Protein AF-A0A847A0S8-F1 (afdb_monomer_lite)

pLDDT: mean 87.41, std 17.38, range [39.0, 98.44]

Foldseek 3Di:
DDPPPPVPVFFDPQWAQALVRDIATDTPVNLVVLCVVLVQADLVVQSVVLRVVCVVCSVPGHDNVCVSVSSVVSSVPDDGDPPPPPPPPD

Secondary structure (DSSP, 8-state):
-------GGGEEEEEEE-TTS-EEEEEHHHHHHHHHH-TTS-HHHHHHHHHHHHHH-GGGPPPTTTHHHHHHHHHHTSPPPPP-------

Radius of gyration: 15.72 Å; chains: 1; bounding box: 58×24×37 Å

Sequence (90 aa):
MFKKSVNLSKITEYSFLLRNGSQWDLTVEKLSEYETTFSDIDIHRELRKARQWLIDNPTKRKTATGMPRFLSGWLGGCKPTPAESTGEYI

Structure (mmCIF, N/CA/C/O backbone):
data_AF-A0A847A0S8-F1
#
_entry.id   AF-A0A847A0S8-F1
#
loop_
_atom_site.group_PDB
_atom_site.id
_atom_site.type_symbol
_atom_site.label_atom_id
_atom_site.label_alt_id
_atom_site.label_comp_id
_atom_site.label_asym_id
_atom_site.label_entity_id
_atom_site.label_seq_id
_atom_site.pdbx_PDB_ins_code
_atom_site.Cartn_x
_atom_site.Cartn_y
_atom_site.Cartn_z
_atom_site.occupancy
_atom_site.B_iso_or_equiv
_atom_site.auth_seq_id
_atom_site.auth_comp_id
_atom_site.auth_asym_id
_atom_site.auth_atom_id
_atom_site.pdbx_PDB_model_num
ATOM 1 N N . MET A 1 1 ? 27.745 -15.728 -6.292 1.00 39.00 1 MET A N 1
ATOM 2 C CA . MET A 1 1 ? 26.318 -15.355 -6.440 1.00 39.00 1 MET A CA 1
ATOM 3 C C . MET A 1 1 ? 25.851 -14.726 -5.137 1.00 39.00 1 MET A C 1
ATOM 5 O O . MET A 1 1 ? 25.859 -15.395 -4.112 1.00 39.00 1 MET A O 1
ATOM 9 N N . PHE A 1 2 ? 25.551 -13.429 -5.145 1.00 39.56 2 PHE A N 1
ATOM 10 C CA . PHE A 1 2 ? 25.249 -12.664 -3.936 1.00 39.56 2 PHE A CA 1
ATOM 11 C C . PHE A 1 2 ? 23.860 -13.028 -3.404 1.00 39.56 2 PHE A C 1
ATOM 13 O O . PHE A 1 2 ? 22.848 -12.617 -3.968 1.00 39.56 2 PHE A O 1
ATOM 20 N N . LYS A 1 3 ? 23.802 -13.779 -2.300 1.00 39.56 3 LYS A N 1
ATOM 21 C CA . LYS A 1 3 ? 22.612 -13.785 -1.449 1.00 39.56 3 LYS A CA 1
ATOM 22 C C . LYS A 1 3 ? 22.511 -12.377 -0.865 1.00 39.56 3 LYS A C 1
ATOM 24 O O . LYS A 1 3 ? 23.292 -12.029 0.017 1.00 39.56 3 LYS A O 1
ATOM 29 N N . LYS A 1 4 ? 21.611 -11.535 -1.388 1.00 44.47 4 LYS A N 1
ATOM 30 C CA . LYS A 1 4 ? 21.200 -10.325 -0.667 1.00 44.47 4 LYS A CA 1
ATOM 31 C C . LYS A 1 4 ? 20.649 -10.814 0.667 1.00 44.47 4 LYS A C 1
ATOM 33 O O . LYS A 1 4 ? 19.583 -11.421 0.699 1.00 44.47 4 LYS A O 1
ATOM 38 N N . SER A 1 5 ? 21.403 -10.600 1.740 1.00 44.16 5 SER A N 1
ATOM 39 C CA . SER A 1 5 ? 20.881 -10.689 3.096 1.00 44.16 5 SER A CA 1
ATOM 40 C C . SER A 1 5 ? 19.902 -9.528 3.244 1.00 44.16 5 SER A C 1
ATOM 42 O O . SER A 1 5 ? 20.272 -8.413 3.606 1.00 44.16 5 SER A O 1
ATOM 44 N N . VAL A 1 6 ? 18.673 -9.745 2.779 1.00 58.94 6 VAL A N 1
ATOM 45 C CA . VAL A 1 6 ? 17.569 -8.826 3.011 1.00 58.94 6 VAL A CA 1
ATOM 46 C C . VAL A 1 6 ? 17.321 -8.881 4.509 1.00 58.94 6 VAL A C 1
ATOM 48 O O . VAL A 1 6 ? 17.079 -9.950 5.064 1.00 58.94 6 VAL A O 1
ATOM 51 N N . ASN A 1 7 ? 17.470 -7.742 5.174 1.00 52.25 7 ASN A N 1
ATOM 52 C CA . ASN A 1 7 ? 17.255 -7.629 6.605 1.00 52.25 7 ASN A CA 1
ATOM 53 C C . ASN A 1 7 ? 15.751 -7.830 6.877 1.00 52.25 7 ASN A C 1
ATOM 55 O O . ASN A 1 7 ? 14.973 -6.881 6.825 1.00 52.25 7 ASN A O 1
ATOM 59 N N . LEU A 1 8 ? 15.339 -9.085 7.091 1.00 56.22 8 LEU A N 1
ATOM 60 C CA . LEU A 1 8 ? 13.939 -9.499 7.265 1.00 56.22 8 LEU A CA 1
ATOM 61 C C . LEU A 1 8 ? 13.241 -8.805 8.449 1.00 56.22 8 LEU A C 1
ATOM 63 O O . LEU A 1 8 ? 12.021 -8.805 8.508 1.00 56.22 8 LEU A O 1
ATOM 67 N N . SER A 1 9 ? 13.995 -8.170 9.354 1.00 62.94 9 SER A N 1
ATOM 68 C CA . SER A 1 9 ? 13.457 -7.434 10.506 1.00 62.94 9 SER A CA 1
ATOM 69 C C . SER A 1 9 ? 12.691 -6.151 10.149 1.00 62.94 9 SER A C 1
ATOM 71 O O . SER A 1 9 ? 11.992 -5.612 11.001 1.00 62.94 9 SER A O 1
ATOM 73 N N . LYS A 1 10 ? 12.820 -5.647 8.913 1.00 78.88 10 LYS A N 1
ATOM 74 C CA . LYS A 1 10 ? 12.231 -4.361 8.488 1.00 78.88 10 LYS A CA 1
ATOM 75 C C . LYS A 1 10 ? 11.155 -4.484 7.411 1.00 78.88 10 LYS A C 1
ATOM 77 O O . LYS A 1 10 ? 10.626 -3.466 6.973 1.00 78.88 10 LYS A O 1
ATOM 82 N N . ILE A 1 11 ? 10.835 -5.695 6.962 1.00 81.69 11 ILE A N 1
ATOM 83 C CA . ILE A 1 11 ? 9.866 -5.935 5.886 1.00 81.69 11 ILE A CA 1
ATOM 84 C C . ILE A 1 11 ? 8.607 -6.580 6.465 1.00 81.69 11 ILE A C 1
ATOM 86 O O . ILE A 1 11 ? 8.690 -7.461 7.315 1.00 81.69 11 ILE A O 1
ATOM 90 N N . THR A 1 12 ? 7.445 -6.123 6.005 1.00 90.56 12 THR A N 1
ATOM 91 C CA . THR A 1 12 ? 6.138 -6.679 6.383 1.00 90.56 12 THR A CA 1
ATOM 92 C C . THR A 1 12 ? 5.744 -7.849 5.476 1.00 90.56 12 THR A C 1
ATOM 94 O O . THR A 1 12 ? 6.414 -8.161 4.494 1.00 90.56 12 THR A O 1
ATOM 97 N N . GLU A 1 13 ? 4.601 -8.474 5.752 1.00 91.38 13 GLU A N 1
ATOM 98 C CA . GLU A 1 13 ? 3.995 -9.471 4.858 1.00 91.38 13 GLU A CA 1
ATOM 99 C C . GLU A 1 13 ? 3.442 -8.882 3.539 1.00 91.38 13 GLU A C 1
ATOM 101 O O . GLU A 1 13 ? 3.064 -9.623 2.623 1.00 91.38 13 GLU A O 1
ATOM 106 N N . TYR A 1 14 ? 3.378 -7.551 3.415 1.00 95.94 14 TYR A N 1
ATOM 107 C CA . TYR A 1 14 ? 2.797 -6.878 2.257 1.00 95.94 14 TYR A CA 1
ATOM 108 C C . TYR A 1 14 ? 3.842 -6.637 1.169 1.00 95.94 14 TYR A C 1
ATOM 110 O O . TYR A 1 14 ? 4.700 -5.761 1.276 1.00 95.94 14 TYR A O 1
ATOM 118 N N . SER A 1 15 ? 3.705 -7.380 0.071 1.00 95.81 15 SER A N 1
ATOM 119 C CA . SER A 1 15 ? 4.507 -7.214 -1.138 1.00 95.81 15 SER A CA 1
ATOM 120 C C . SER A 1 15 ? 3.628 -7.010 -2.370 1.00 95.81 15 SER A C 1
ATOM 122 O O . SER A 1 15 ? 2.588 -7.659 -2.535 1.00 95.81 15 SER A O 1
ATOM 124 N N . PHE A 1 16 ? 4.047 -6.101 -3.248 1.00 97.12 16 PHE A N 1
ATOM 125 C CA . PHE A 1 16 ? 3.273 -5.627 -4.392 1.00 97.12 16 PHE A CA 1
ATOM 126 C C . PHE A 1 16 ? 4.038 -5.825 -5.704 1.00 97.12 16 PHE A C 1
ATOM 128 O O . PHE A 1 16 ? 5.201 -5.439 -5.828 1.00 97.12 16 PHE A O 1
ATOM 135 N N . LEU A 1 17 ? 3.371 -6.385 -6.719 1.00 97.31 17 LEU A N 1
ATOM 136 C CA . LEU A 1 17 ? 3.963 -6.566 -8.046 1.00 97.31 17 LEU A CA 1
ATOM 137 C C . LEU A 1 17 ? 4.100 -5.226 -8.776 1.00 97.31 17 LEU A C 1
ATOM 139 O O . LEU A 1 17 ? 3.128 -4.489 -8.971 1.00 97.31 17 LEU A O 1
ATOM 143 N N . LEU A 1 18 ? 5.312 -4.941 -9.234 1.00 97.56 18 LEU A N 1
ATOM 144 C CA . LEU A 1 18 ? 5.635 -3.767 -10.029 1.00 97.56 18 LEU A CA 1
ATOM 145 C C . LEU A 1 18 ? 5.462 -4.031 -11.527 1.00 97.56 18 LEU A C 1
ATOM 147 O O . LEU A 1 18 ? 5.396 -5.169 -12.000 1.00 97.56 18 LEU A O 1
ATOM 151 N N . ARG A 1 19 ? 5.420 -2.944 -12.306 1.00 95.94 19 ARG A N 1
ATOM 152 C CA . ARG A 1 19 ? 5.274 -3.009 -13.773 1.00 95.94 19 ARG A CA 1
ATOM 153 C C . ARG A 1 19 ? 6.411 -3.759 -14.478 1.00 95.94 19 ARG A C 1
ATOM 155 O O . ARG A 1 19 ? 6.208 -4.287 -15.559 1.00 95.94 19 ARG A O 1
ATOM 162 N N . ASN A 1 20 ? 7.604 -3.778 -13.884 1.00 94.12 20 ASN A N 1
ATOM 163 C CA . ASN A 1 20 ? 8.792 -4.468 -14.400 1.00 94.12 20 ASN A CA 1
ATOM 164 C C . ASN A 1 20 ? 8.850 -5.947 -13.963 1.00 94.12 20 ASN A C 1
ATOM 166 O O . ASN A 1 20 ? 9.872 -6.592 -14.166 1.00 94.12 20 ASN A O 1
ATOM 170 N N . GLY A 1 21 ? 7.801 -6.460 -13.311 1.00 93.00 21 GLY A N 1
ATOM 171 C CA . GLY A 1 21 ? 7.739 -7.829 -12.803 1.00 93.00 21 GLY A CA 1
ATOM 172 C C . GLY A 1 21 ? 8.458 -8.055 -11.471 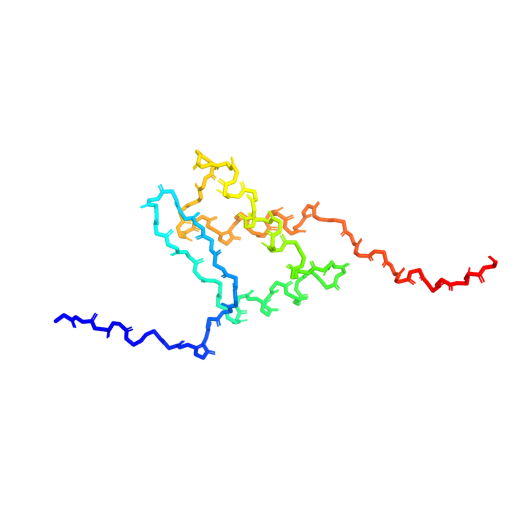1.00 93.00 21 GLY A C 1
ATOM 173 O O . GLY A 1 21 ? 8.299 -9.126 -10.892 1.00 93.00 21 GLY A O 1
ATOM 174 N N . SER A 1 22 ? 9.205 -7.075 -10.949 1.00 95.19 22 SER A N 1
ATOM 175 C CA . SER A 1 22 ? 9.799 -7.190 -9.615 1.00 95.19 22 SER A CA 1
ATOM 176 C C . SER A 1 22 ? 8.766 -6.926 -8.518 1.00 95.19 22 SER A C 1
ATOM 178 O O . SER A 1 22 ? 7.661 -6.447 -8.775 1.00 95.19 22 SER A O 1
ATOM 180 N N . GLN A 1 23 ? 9.137 -7.225 -7.278 1.00 95.19 23 GLN A N 1
ATOM 181 C CA . GLN A 1 23 ? 8.319 -6.951 -6.102 1.00 95.19 23 GLN A CA 1
ATOM 182 C C . GLN A 1 23 ? 8.776 -5.667 -5.406 1.00 95.19 23 GLN A C 1
ATOM 184 O O . GLN A 1 23 ? 9.946 -5.282 -5.487 1.00 95.19 23 GLN A O 1
ATOM 189 N N . TRP A 1 24 ? 7.826 -4.985 -4.777 1.00 96.56 24 TRP A N 1
ATOM 190 C CA . TRP A 1 24 ? 8.065 -3.893 -3.846 1.00 96.56 24 TRP A CA 1
ATOM 191 C C . TRP A 1 24 ? 7.495 -4.291 -2.496 1.00 96.56 24 TRP A C 1
ATOM 193 O O . TRP A 1 24 ? 6.290 -4.526 -2.385 1.00 96.56 24 TRP A O 1
ATOM 203 N N . ASP A 1 25 ? 8.366 -4.366 -1.501 1.00 96.06 25 ASP A N 1
ATOM 204 C CA . ASP A 1 25 ? 8.010 -4.793 -0.159 1.00 96.06 25 ASP A CA 1
ATOM 205 C C . ASP A 1 25 ? 7.732 -3.570 0.714 1.00 96.06 25 ASP A C 1
ATOM 207 O O . ASP A 1 25 ? 8.527 -2.625 0.756 1.00 96.06 25 ASP A O 1
ATOM 211 N N . LEU A 1 26 ? 6.595 -3.582 1.406 1.00 95.56 26 LEU A N 1
ATOM 212 C CA . LEU A 1 26 ? 6.245 -2.538 2.358 1.00 95.56 26 LEU A CA 1
ATOM 213 C C . LEU A 1 26 ? 7.079 -2.718 3.628 1.00 95.56 26 LEU A C 1
ATOM 215 O O . LEU A 1 26 ? 7.075 -3.792 4.239 1.00 95.56 26 LEU A O 1
ATOM 219 N N . THR A 1 27 ? 7.784 -1.664 4.031 1.00 95.62 27 THR A N 1
ATOM 220 C CA . THR A 1 27 ? 8.579 -1.680 5.261 1.00 95.62 27 THR A CA 1
ATOM 221 C C . THR A 1 27 ? 7.698 -1.521 6.494 1.00 95.62 27 THR A C 1
ATOM 223 O O . THR A 1 27 ? 6.611 -0.942 6.424 1.00 95.62 27 THR A O 1
ATOM 226 N N . VAL A 1 28 ? 8.181 -2.011 7.634 1.00 94.00 28 VAL A N 1
ATOM 227 C CA . VAL A 1 28 ? 7.485 -1.896 8.925 1.00 94.00 28 VAL A CA 1
ATOM 228 C C . VAL A 1 28 ? 7.280 -0.428 9.295 1.00 94.00 28 VAL A C 1
ATOM 230 O O . VAL A 1 28 ? 6.191 -0.045 9.712 1.00 94.00 28 VAL A O 1
ATOM 233 N N . GLU A 1 29 ? 8.289 0.419 9.067 1.00 94.19 29 GLU A N 1
ATOM 234 C CA . GLU A 1 29 ? 8.187 1.852 9.350 1.00 94.19 29 GLU A CA 1
ATOM 235 C C . GLU A 1 29 ? 7.078 2.504 8.514 1.00 94.19 29 GLU A C 1
ATOM 237 O O . GLU A 1 29 ? 6.279 3.282 9.031 1.00 94.19 29 GLU A O 1
ATOM 242 N N . LYS A 1 30 ? 6.968 2.132 7.231 1.00 95.56 30 LYS A N 1
ATOM 243 C CA . LYS A 1 30 ? 5.960 2.715 6.346 1.00 95.56 30 LYS A CA 1
ATOM 244 C C . LYS A 1 30 ? 4.550 2.218 6.655 1.00 95.56 30 LYS A C 1
ATOM 246 O O . LYS A 1 30 ? 3.596 2.975 6.495 1.00 95.56 30 LYS A O 1
ATOM 251 N N . LEU A 1 31 ? 4.420 0.966 7.089 1.00 96.31 31 LEU A N 1
ATOM 252 C CA . LEU A 1 31 ? 3.155 0.434 7.584 1.00 96.31 31 LEU A CA 1
ATOM 253 C C . LEU A 1 31 ? 2.689 1.205 8.826 1.00 96.31 31 LEU A C 1
ATOM 255 O O . LEU A 1 31 ? 1.552 1.664 8.845 1.00 96.31 31 LEU A O 1
ATOM 259 N N . SER A 1 32 ? 3.583 1.444 9.789 1.00 95.62 32 SER A N 1
ATOM 260 C CA . SER A 1 32 ? 3.267 2.211 11.001 1.00 95.62 32 SER A CA 1
ATOM 261 C C . SER A 1 32 ? 2.832 3.651 10.694 1.00 95.62 32 SER A C 1
ATOM 263 O O . SER A 1 32 ? 1.886 4.161 11.299 1.00 95.62 32 SER A O 1
ATOM 265 N N . GLU A 1 33 ? 3.452 4.301 9.699 1.00 97.12 33 GLU A N 1
ATOM 266 C CA . GLU A 1 33 ? 2.982 5.604 9.207 1.00 97.12 33 GLU A CA 1
ATOM 267 C C . GLU A 1 33 ? 1.534 5.533 8.694 1.00 97.12 33 GLU A C 1
ATOM 269 O O . GLU A 1 33 ? 0.735 6.427 8.982 1.00 97.12 33 GLU A O 1
ATOM 274 N N . TYR A 1 34 ? 1.176 4.482 7.945 1.00 97.38 34 TYR A N 1
ATOM 275 C CA . TYR A 1 34 ? -0.184 4.306 7.433 1.00 97.38 34 TYR A CA 1
ATOM 276 C C . TYR A 1 34 ? -1.194 4.014 8.543 1.00 97.38 34 TYR A C 1
ATOM 278 O O . TYR A 1 34 ? -2.244 4.648 8.557 1.00 97.38 34 TYR A O 1
ATOM 286 N N . GLU A 1 35 ? -0.864 3.136 9.488 1.00 95.81 35 GLU A N 1
ATOM 287 C CA . GLU A 1 35 ? -1.697 2.828 10.662 1.00 95.81 35 GLU A CA 1
ATOM 288 C C . GLU A 1 35 ? -1.962 4.065 11.524 1.00 95.81 35 GLU A C 1
ATOM 290 O O . GLU A 1 35 ? -3.078 4.275 11.990 1.00 95.81 35 GLU A O 1
ATOM 295 N N . THR A 1 36 ? -0.958 4.930 11.678 1.00 96.38 36 THR A N 1
ATOM 296 C CA . THR A 1 36 ? -1.108 6.191 12.415 1.00 96.38 36 THR A CA 1
ATOM 297 C C . THR A 1 36 ? -1.956 7.206 11.643 1.00 96.38 36 THR A C 1
ATOM 299 O O . THR A 1 36 ? -2.751 7.930 12.238 1.00 96.38 36 THR A O 1
ATOM 302 N N . THR A 1 37 ? -1.781 7.289 10.320 1.00 97.06 37 THR A N 1
ATOM 303 C CA . THR A 1 37 ? -2.455 8.295 9.477 1.00 97.06 37 THR A CA 1
ATOM 304 C C . THR A 1 37 ? -3.926 7.962 9.230 1.00 97.06 37 THR A C 1
ATOM 306 O O . THR A 1 37 ? -4.759 8.863 9.184 1.00 97.06 37 THR A O 1
ATOM 309 N N . PHE A 1 38 ? -4.239 6.682 9.041 1.00 95.31 38 PHE A N 1
ATOM 310 C CA . PHE A 1 38 ? -5.558 6.188 8.653 1.00 95.31 38 PHE A CA 1
ATOM 311 C C . PHE A 1 38 ? -6.103 5.261 9.752 1.00 95.31 38 PHE A C 1
ATOM 313 O O . PHE A 1 38 ? -6.291 4.063 9.547 1.00 95.31 38 PHE A O 1
ATOM 320 N N . SER A 1 39 ? -6.287 5.812 10.951 1.00 93.69 39 SER A N 1
ATOM 321 C CA . SER A 1 39 ? -6.615 5.050 12.165 1.00 93.69 39 SER A CA 1
ATOM 322 C C . SER A 1 39 ? -8.061 4.544 12.231 1.00 93.69 39 SER A C 1
ATOM 324 O O . SER A 1 39 ? -8.389 3.710 13.071 1.00 93.69 39 SER A O 1
ATOM 326 N N . ASP A 1 40 ? -8.931 5.036 11.353 1.00 94.00 40 ASP A N 1
ATOM 327 C CA . ASP A 1 40 ? -10.353 4.705 11.270 1.00 94.00 40 ASP A CA 1
ATOM 328 C C . ASP A 1 40 ? -10.667 3.582 10.264 1.00 94.00 40 ASP A C 1
ATOM 330 O O . ASP A 1 40 ? -11.815 3.140 10.168 1.00 94.00 40 ASP A O 1
ATOM 334 N N . ILE A 1 41 ? -9.667 3.089 9.525 1.00 94.69 41 ILE A N 1
ATOM 335 C CA . ILE A 1 41 ? -9.818 2.011 8.537 1.00 94.69 41 ILE A CA 1
ATOM 336 C C . ILE A 1 41 ? -8.986 0.778 8.908 1.00 94.69 41 ILE A C 1
ATOM 338 O O . ILE A 1 41 ? -7.922 0.860 9.515 1.00 94.69 41 ILE A O 1
ATOM 342 N N . ASP A 1 42 ? -9.436 -0.395 8.466 1.00 95.00 42 ASP A N 1
ATOM 343 C CA . ASP A 1 42 ? -8.661 -1.637 8.546 1.00 95.00 42 ASP A CA 1
ATOM 344 C C . ASP A 1 42 ? -7.559 -1.645 7.471 1.00 95.00 42 ASP A C 1
ATOM 346 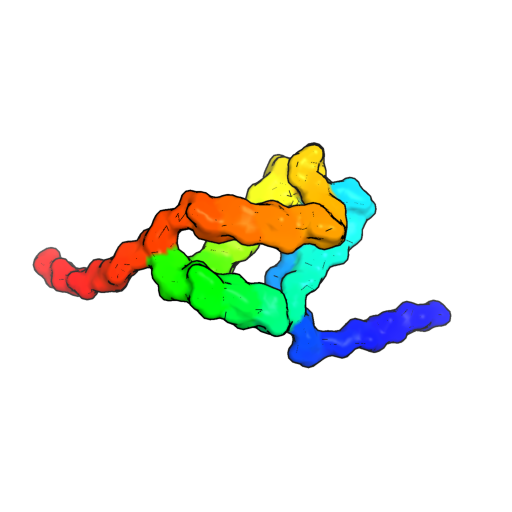O O . ASP A 1 42 ? -7.745 -2.124 6.345 1.00 95.00 42 ASP A O 1
ATOM 350 N N . ILE A 1 43 ? -6.393 -1.097 7.827 1.00 95.81 43 ILE A N 1
ATOM 351 C CA . ILE A 1 43 ? -5.218 -0.983 6.950 1.00 95.81 43 ILE A CA 1
ATOM 352 C C . ILE A 1 43 ? -4.836 -2.326 6.330 1.00 95.81 43 ILE A C 1
ATOM 354 O O . ILE A 1 43 ? -4.627 -2.415 5.120 1.00 95.81 43 ILE A O 1
ATOM 358 N N . HIS A 1 44 ? -4.781 -3.392 7.124 1.00 95.06 44 HIS A N 1
ATOM 359 C CA . HIS A 1 44 ? -4.349 -4.712 6.666 1.00 95.06 44 HIS A CA 1
ATOM 360 C C . HIS A 1 44 ? -5.294 -5.290 5.606 1.00 95.06 44 HIS A C 1
ATOM 362 O O . HIS A 1 44 ? -4.866 -5.867 4.596 1.00 95.06 44 HIS A O 1
ATOM 368 N N . ARG A 1 45 ? -6.607 -5.137 5.800 1.00 95.81 45 ARG A N 1
ATOM 369 C CA . ARG A 1 45 ? -7.609 -5.523 4.800 1.00 95.81 45 ARG A CA 1
ATOM 370 C C . ARG A 1 45 ? -7.489 -4.693 3.528 1.00 95.81 45 ARG A C 1
ATOM 372 O O . ARG A 1 45 ? -7.551 -5.262 2.435 1.00 95.81 45 ARG A O 1
ATOM 379 N N . GLU A 1 46 ? -7.286 -3.386 3.641 1.00 97.44 46 GLU A N 1
ATOM 380 C CA . GLU A 1 46 ? -7.185 -2.512 2.471 1.00 97.44 46 GLU A CA 1
ATOM 381 C C . GLU A 1 46 ? -5.877 -2.715 1.689 1.00 97.44 46 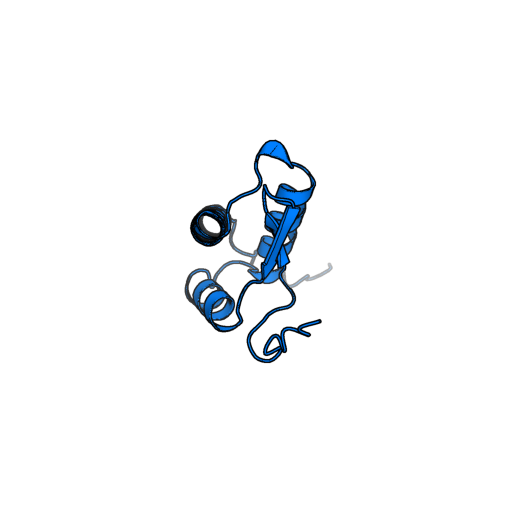GLU A C 1
ATOM 383 O O . GLU A 1 46 ? -5.907 -2.757 0.458 1.00 97.44 46 GLU A O 1
ATOM 388 N N . LEU A 1 47 ? -4.751 -2.983 2.357 1.00 97.88 47 LEU A N 1
ATOM 389 C CA . LEU A 1 47 ? -3.487 -3.335 1.697 1.00 97.88 47 LEU A CA 1
ATOM 390 C C . LEU A 1 47 ? -3.592 -4.647 0.905 1.00 97.88 47 LEU A C 1
ATOM 392 O O . LEU A 1 47 ? -3.076 -4.736 -0.214 1.00 97.88 47 LEU A O 1
ATOM 396 N N . ARG A 1 48 ? -4.311 -5.654 1.425 1.00 97.62 48 ARG A N 1
ATOM 397 C CA . ARG A 1 48 ? -4.586 -6.903 0.686 1.00 97.62 48 ARG A CA 1
ATOM 398 C C . ARG A 1 48 ? -5.411 -6.649 -0.574 1.00 97.62 48 ARG A C 1
ATOM 400 O O . ARG A 1 48 ? -5.085 -7.187 -1.633 1.00 97.62 48 ARG A O 1
ATOM 407 N N . LYS A 1 49 ? -6.431 -5.793 -0.495 1.00 97.88 49 LYS A N 1
ATOM 408 C CA . LYS A 1 49 ? -7.228 -5.404 -1.669 1.00 97.88 49 LYS A CA 1
ATOM 409 C C . LYS A 1 49 ? -6.403 -4.616 -2.684 1.00 97.88 49 LYS A C 1
ATOM 411 O O . LYS A 1 49 ? -6.474 -4.916 -3.873 1.00 97.88 49 LYS A O 1
ATOM 416 N N . ALA A 1 50 ? -5.579 -3.671 -2.233 1.00 98.12 50 ALA A N 1
ATOM 417 C CA . ALA A 1 50 ? -4.678 -2.917 -3.101 1.00 98.12 50 ALA A CA 1
ATOM 418 C C . ALA A 1 50 ? -3.699 -3.850 -3.838 1.00 98.12 50 ALA A C 1
ATOM 420 O O . ALA A 1 50 ? -3.453 -3.687 -5.037 1.00 98.12 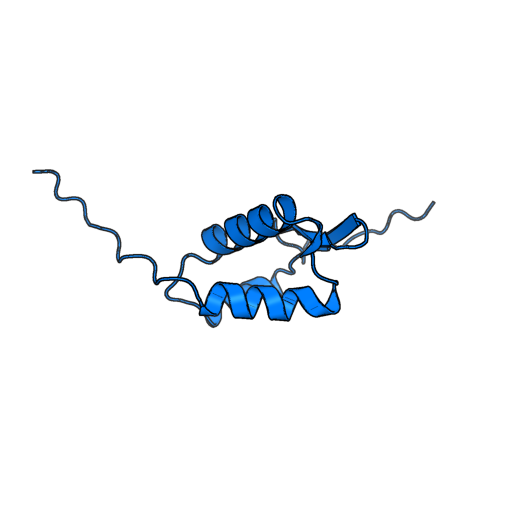50 ALA A O 1
ATOM 421 N N . ARG A 1 51 ? -3.180 -4.874 -3.142 1.00 98.06 51 ARG A N 1
ATOM 422 C CA . ARG A 1 51 ? -2.345 -5.925 -3.740 1.00 98.06 51 ARG A CA 1
ATOM 423 C C . ARG A 1 51 ? -3.108 -6.702 -4.809 1.00 98.06 51 ARG A C 1
ATOM 425 O O . ARG A 1 51 ? -2.593 -6.832 -5.920 1.00 98.06 51 ARG A O 1
ATOM 432 N N . GLN A 1 52 ? -4.317 -7.173 -4.502 1.00 98.38 52 GLN A N 1
ATOM 433 C CA . GLN A 1 52 ? -5.151 -7.902 -5.461 1.00 98.38 52 GLN A CA 1
ATOM 434 C C . GLN A 1 52 ? -5.466 -7.048 -6.697 1.00 98.38 52 GLN A C 1
ATOM 436 O O . GLN A 1 52 ? -5.309 -7.508 -7.823 1.00 98.38 52 GLN A O 1
ATOM 441 N N . TRP A 1 53 ? -5.774 -5.764 -6.510 1.00 98.25 53 TRP A N 1
ATOM 442 C CA . TRP A 1 53 ? -6.031 -4.847 -7.618 1.00 98.25 53 TRP A CA 1
ATOM 443 C C . TRP A 1 53 ? -4.844 -4.750 -8.586 1.00 98.25 53 TRP A C 1
ATOM 445 O O . TRP A 1 53 ? -5.036 -4.754 -9.799 1.00 98.25 53 TRP A O 1
ATOM 455 N N . LEU A 1 54 ? -3.605 -4.711 -8.085 1.00 98.00 54 LEU A N 1
ATOM 456 C CA . LEU A 1 54 ? -2.401 -4.697 -8.929 1.00 98.00 54 LEU A CA 1
ATOM 457 C C . LEU A 1 54 ? -2.127 -6.046 -9.619 1.00 98.00 54 LEU A C 1
ATOM 459 O O . LEU A 1 54 ? -1.498 -6.071 -10.685 1.00 98.00 54 LEU A O 1
ATOM 463 N N . ILE A 1 55 ? -2.573 -7.159 -9.029 1.00 97.19 55 ILE A N 1
ATOM 464 C CA . ILE A 1 55 ? -2.536 -8.483 -9.666 1.00 97.19 55 ILE A CA 1
ATOM 465 C C . ILE A 1 55 ? -3.488 -8.486 -10.864 1.00 97.19 55 ILE A C 1
ATOM 467 O O . ILE A 1 55 ? -3.030 -8.758 -11.977 1.00 97.19 55 ILE A O 1
ATOM 471 N N . ASP A 1 56 ? -4.740 -8.078 -10.644 1.00 98.25 56 ASP A N 1
ATOM 472 C CA . ASP A 1 56 ? -5.821 -8.087 -11.639 1.00 98.25 56 ASP A CA 1
ATOM 473 C C . ASP A 1 56 ? -5.629 -7.033 -12.739 1.00 98.25 56 ASP A C 1
ATOM 475 O O . ASP A 1 56 ? -6.100 -7.199 -13.862 1.00 98.25 56 ASP A O 1
ATOM 479 N N . ASN A 1 57 ? -4.900 -5.949 -12.444 1.00 97.62 57 ASN A N 1
ATOM 480 C CA . ASN A 1 57 ? -4.667 -4.836 -13.365 1.00 9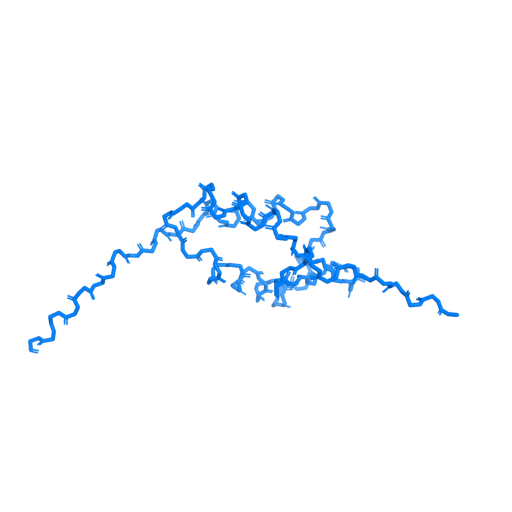7.62 57 ASN A CA 1
ATOM 481 C C . ASN A 1 57 ? -3.175 -4.707 -13.736 1.00 97.62 57 ASN A C 1
ATOM 483 O O . ASN A 1 57 ? -2.524 -3.721 -13.364 1.00 97.62 57 ASN A O 1
ATOM 487 N N . PRO A 1 58 ? -2.598 -5.655 -14.507 1.00 96.44 58 PRO A N 1
ATOM 488 C CA . PRO A 1 58 ? -1.165 -5.686 -14.806 1.00 96.44 58 PRO A CA 1
ATOM 489 C C . PRO A 1 58 ? -0.659 -4.421 -15.508 1.00 96.44 58 PRO A C 1
ATOM 491 O O . PRO A 1 58 ? 0.424 -3.926 -15.195 1.00 96.44 58 PRO A O 1
ATOM 494 N N . THR A 1 59 ? -1.466 -3.843 -16.400 1.00 97.12 59 THR A N 1
ATOM 495 C CA . THR A 1 59 ? -1.142 -2.603 -17.128 1.00 97.12 59 THR A CA 1
ATOM 496 C C . THR A 1 59 ? -1.157 -1.358 -16.236 1.00 97.12 59 THR A C 1
ATOM 498 O O . THR A 1 59 ? -0.628 -0.316 -16.620 1.00 97.12 59 THR A O 1
ATOM 501 N N . LYS A 1 60 ? -1.743 -1.445 -15.033 1.00 96.81 60 LYS A N 1
ATOM 502 C CA . LYS A 1 60 ? -1.836 -0.347 -14.059 1.00 96.81 60 LYS A CA 1
ATOM 503 C C . LYS A 1 60 ? -0.847 -0.473 -12.899 1.00 96.81 60 LYS A C 1
ATOM 505 O O . LYS A 1 60 ? -0.862 0.399 -12.015 1.00 96.81 60 LYS A O 1
ATOM 510 N N . ARG A 1 61 ? 0.012 -1.502 -12.903 1.00 97.19 61 ARG A N 1
ATOM 511 C CA . ARG A 1 61 ? 1.055 -1.705 -11.889 1.00 97.19 61 ARG A CA 1
ATOM 512 C C . ARG A 1 61 ? 1.977 -0.497 -11.780 1.00 97.19 61 ARG A C 1
ATOM 514 O O . ARG A 1 61 ? 2.246 0.203 -12.757 1.00 97.19 61 ARG A O 1
ATOM 521 N N . LYS A 1 62 ? 2.448 -0.229 -10.564 1.00 97.12 62 LYS A N 1
ATOM 522 C CA . LYS A 1 62 ? 3.250 0.965 -10.271 1.00 97.12 62 LYS A CA 1
ATOM 523 C C . LYS A 1 62 ? 4.741 0.700 -10.458 1.00 97.12 62 LYS A C 1
ATOM 525 O O . LYS A 1 62 ? 5.181 -0.429 -10.679 1.00 97.12 62 LYS A O 1
ATOM 530 N N . THR A 1 63 ? 5.518 1.775 -10.418 1.00 97.94 63 THR A N 1
ATOM 531 C CA . THR A 1 63 ? 6.964 1.730 -10.176 1.00 97.94 63 THR A CA 1
ATOM 532 C C . THR A 1 63 ? 7.219 1.736 -8.671 1.00 97.94 63 THR A C 1
ATOM 534 O O . THR A 1 63 ? 6.334 2.118 -7.907 1.00 97.94 63 THR A O 1
ATOM 537 N N . ALA A 1 64 ? 8.433 1.380 -8.242 1.00 96.31 64 ALA A N 1
ATOM 538 C CA . ALA A 1 64 ? 8.821 1.470 -6.832 1.00 96.31 64 ALA A CA 1
ATOM 539 C C . ALA A 1 64 ? 8.587 2.885 -6.267 1.00 96.31 64 ALA A C 1
ATOM 541 O O . ALA A 1 64 ? 7.974 3.043 -5.219 1.00 96.31 64 ALA A O 1
ATOM 542 N N . THR A 1 65 ? 8.976 3.920 -7.018 1.00 96.88 65 THR A N 1
ATOM 543 C CA . THR A 1 65 ? 8.766 5.329 -6.644 1.00 96.88 65 THR A CA 1
ATOM 544 C C . THR A 1 65 ? 7.286 5.719 -6.598 1.00 96.88 65 THR A C 1
ATOM 546 O O . THR A 1 65 ? 6.889 6.553 -5.792 1.00 96.88 65 THR A O 1
ATOM 549 N N . GLY A 1 66 ? 6.450 5.129 -7.457 1.00 97.69 66 GLY A N 1
ATOM 550 C CA . GLY A 1 66 ? 5.019 5.431 -7.526 1.00 97.69 66 GLY A CA 1
ATOM 551 C C . GLY A 1 66 ? 4.156 4.659 -6.524 1.00 97.69 66 GLY A C 1
ATOM 552 O O . GLY A 1 66 ? 2.998 5.031 -6.330 1.00 97.69 66 GLY A O 1
ATOM 553 N N . MET A 1 67 ? 4.684 3.598 -5.903 1.00 98.12 67 MET A N 1
ATOM 554 C CA . MET A 1 67 ? 3.918 2.734 -5.000 1.00 98.12 67 MET A CA 1
ATOM 555 C C . MET A 1 67 ? 3.416 3.471 -3.747 1.00 98.12 67 MET A C 1
ATOM 557 O O . MET A 1 67 ? 2.218 3.383 -3.481 1.00 98.12 67 MET A O 1
ATOM 561 N N . PRO A 1 68 ? 4.231 4.281 -3.035 1.00 97.94 68 PRO A N 1
ATOM 562 C CA . PRO A 1 68 ? 3.751 4.993 -1.851 1.00 97.94 68 PRO A CA 1
ATOM 563 C C . PRO A 1 68 ? 2.590 5.944 -2.155 1.00 97.94 68 PRO A C 1
ATOM 565 O O . PRO A 1 68 ? 1.611 5.976 -1.416 1.00 97.94 68 PRO A O 1
ATOM 568 N N . ARG A 1 69 ? 2.656 6.675 -3.281 1.00 98.12 69 ARG A N 1
ATOM 569 C CA . ARG A 1 69 ? 1.577 7.577 -3.720 1.00 98.12 69 ARG A CA 1
ATOM 570 C C . ARG A 1 69 ? 0.295 6.809 -4.033 1.00 98.12 69 ARG A C 1
ATOM 572 O O . ARG A 1 69 ? -0.791 7.283 -3.717 1.00 98.12 69 ARG A O 1
ATOM 579 N N . PHE A 1 70 ? 0.419 5.646 -4.671 1.00 98.44 70 PHE A N 1
ATOM 580 C CA . PHE A 1 70 ? -0.724 4.784 -4.952 1.00 98.44 70 PHE A CA 1
ATOM 581 C C . PHE A 1 70 ? -1.391 4.300 -3.664 1.00 98.44 70 PHE A C 1
ATOM 583 O O . PHE A 1 70 ? -2.601 4.455 -3.543 1.00 98.44 70 PHE A O 1
ATOM 590 N N . LEU A 1 71 ? -0.619 3.784 -2.704 1.00 98.25 71 LEU A N 1
ATOM 591 C CA . LEU A 1 71 ? -1.160 3.294 -1.435 1.00 98.25 71 LEU A CA 1
ATOM 592 C C . LEU A 1 71 ? -1.804 4.420 -0.618 1.00 98.25 71 LEU A C 1
ATOM 594 O O . LEU A 1 71 ? -2.930 4.258 -0.169 1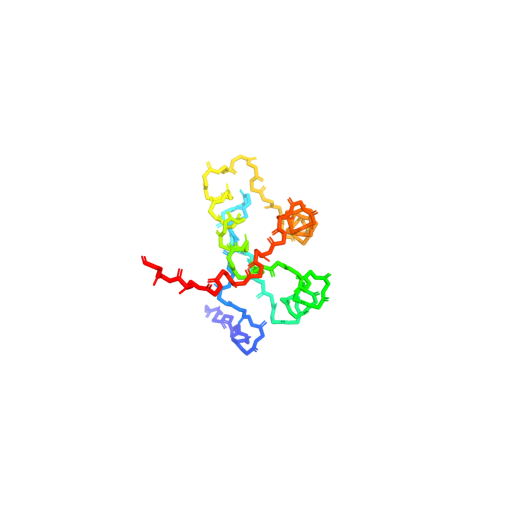.00 98.25 71 LEU A O 1
ATOM 598 N N . SER A 1 72 ? -1.169 5.590 -0.506 1.00 97.94 72 SER A N 1
ATOM 599 C CA . SER A 1 72 ? -1.780 6.742 0.175 1.00 97.94 72 SER A CA 1
ATOM 600 C C . SER A 1 72 ? -3.102 7.175 -0.470 1.00 97.94 72 SER A C 1
ATOM 602 O O . SER A 1 72 ? -4.060 7.462 0.239 1.00 97.94 72 SER A O 1
ATOM 604 N N . GLY A 1 73 ? -3.175 7.199 -1.806 1.00 98.25 73 GLY A N 1
ATOM 605 C CA . GLY A 1 73 ? -4.417 7.514 -2.519 1.00 98.25 73 GLY A CA 1
ATOM 606 C C . GLY A 1 73 ? -5.488 6.427 -2.382 1.00 98.25 73 GLY A C 1
ATOM 607 O O . GLY A 1 73 ? -6.668 6.749 -2.307 1.00 98.25 73 GLY A O 1
ATOM 608 N N . TRP A 1 74 ? -5.083 5.155 -2.324 1.00 98.19 74 TRP A N 1
ATOM 609 C CA . TRP A 1 74 ? -5.981 4.027 -2.071 1.00 98.19 74 TRP A CA 1
ATOM 610 C C . TRP A 1 74 ? -6.615 4.137 -0.684 1.00 98.19 74 TRP A C 1
ATOM 612 O O . TRP A 1 74 ? -7.838 4.138 -0.562 1.00 98.19 74 TRP A O 1
ATOM 622 N N . LEU A 1 75 ? -5.782 4.282 0.349 1.00 97.75 75 LEU A N 1
ATOM 623 C CA . LEU A 1 75 ? -6.213 4.354 1.744 1.00 97.75 75 LEU A CA 1
ATOM 624 C C . LEU A 1 75 ? -7.076 5.593 2.009 1.00 97.75 75 LEU A C 1
ATOM 626 O O . LEU A 1 75 ? -8.127 5.471 2.625 1.00 97.75 75 LEU A O 1
ATOM 630 N N . GLY A 1 76 ? -6.723 6.753 1.446 1.00 96.88 76 GLY A N 1
ATOM 631 C CA . GLY A 1 76 ? -7.535 7.970 1.575 1.00 96.88 76 GLY A CA 1
ATOM 632 C C . GLY A 1 76 ? -8.916 7.902 0.907 1.00 96.88 76 GLY A C 1
ATOM 633 O O . GLY A 1 76 ? -9.763 8.744 1.184 1.00 96.88 76 GLY A O 1
ATOM 634 N N . GLY A 1 77 ? -9.153 6.921 0.030 1.00 95.81 77 GLY A N 1
ATOM 635 C CA . GLY A 1 77 ? -10.466 6.648 -0.564 1.00 95.81 77 GLY A CA 1
ATOM 636 C C . GLY A 1 77 ? -11.242 5.515 0.116 1.00 95.81 77 GLY A C 1
ATOM 637 O O . GLY A 1 77 ? -12.332 5.170 -0.345 1.00 95.81 77 GLY A O 1
ATOM 638 N N . CYS A 1 78 ? -10.685 4.894 1.160 1.00 95.81 78 CYS A N 1
ATOM 639 C CA . CYS A 1 78 ? -11.323 3.787 1.865 1.00 95.81 78 CYS A CA 1
ATOM 640 C C . CYS A 1 78 ? -12.435 4.278 2.795 1.00 95.81 78 CYS A C 1
ATOM 642 O O . CYS A 1 78 ? -12.472 5.430 3.218 1.00 95.81 78 CYS A O 1
ATOM 644 N N . LYS A 1 79 ? -13.370 3.376 3.100 1.00 90.62 79 LYS A N 1
ATOM 645 C CA . LYS A 1 79 ? -14.430 3.648 4.070 1.00 90.62 79 LYS A CA 1
ATOM 646 C C . LYS A 1 79 ? -13.947 3.266 5.471 1.00 90.62 79 LYS A C 1
ATOM 648 O O . LYS A 1 79 ? -13.308 2.213 5.573 1.00 90.62 79 LYS A O 1
ATOM 653 N N . PRO A 1 80 ? -14.312 4.041 6.508 1.00 89.69 80 PRO A N 1
ATOM 654 C CA . PRO A 1 80 ? -14.095 3.659 7.895 1.00 89.69 80 PRO A CA 1
ATOM 655 C C . PRO A 1 80 ? -14.604 2.248 8.153 1.00 89.69 80 PRO A C 1
ATOM 657 O O . PRO A 1 80 ? -15.653 1.846 7.627 1.00 89.69 80 PRO A O 1
ATOM 660 N N . THR A 1 81 ? -13.859 1.495 8.951 1.00 84.56 81 THR A N 1
ATOM 661 C CA . THR A 1 81 ? -14.345 0.217 9.459 1.00 84.56 81 THR A CA 1
ATOM 662 C C . THR A 1 81 ? -15.588 0.523 10.290 1.00 84.56 81 THR A C 1
ATOM 664 O O . THR A 1 81 ? -15.508 1.355 11.197 1.00 84.56 81 THR A O 1
ATOM 667 N N . PRO A 1 82 ? -16.757 -0.072 9.984 1.00 75.88 82 PRO A N 1
ATOM 668 C CA . PRO A 1 82 ? -17.921 0.100 10.835 1.00 75.88 82 PRO A CA 1
ATOM 669 C C . PRO A 1 82 ? -17.522 -0.319 12.246 1.00 75.88 82 PRO A C 1
ATOM 671 O O . PRO A 1 82 ? -16.940 -1.394 12.402 1.00 75.88 82 PRO A O 1
ATOM 674 N N . ALA A 1 83 ? -17.803 0.527 13.242 1.00 69.38 83 ALA A N 1
ATOM 675 C CA . ALA A 1 83 ? -17.664 0.133 14.637 1.00 69.38 83 ALA A CA 1
ATOM 676 C C . ALA A 1 83 ? -18.351 -1.223 14.784 1.00 69.38 83 ALA A C 1
ATOM 678 O O . ALA A 1 83 ? -19.492 -1.360 14.331 1.00 69.38 83 ALA A O 1
ATOM 679 N N . GLU A 1 84 ? -17.604 -2.215 15.277 1.00 64.00 84 GLU A N 1
ATOM 680 C CA . GLU A 1 84 ? -18.024 -3.610 15.347 1.00 64.00 84 GLU A CA 1
ATOM 681 C C . GLU A 1 84 ? -19.502 -3.661 15.718 1.00 64.00 84 GLU A C 1
ATOM 683 O O . GLU A 1 84 ? -19.890 -3.176 16.785 1.00 64.00 84 GLU A O 1
ATOM 688 N N . SER A 1 85 ? -20.349 -4.158 14.807 1.00 56.25 85 SER A N 1
ATOM 689 C CA . SER A 1 85 ? -21.744 -4.381 15.149 1.00 56.25 85 SER A CA 1
ATOM 690 C C . SER A 1 85 ? -21.706 -5.401 16.272 1.00 56.25 85 SER A C 1
ATOM 692 O O . SER A 1 85 ? -21.461 -6.582 16.017 1.00 56.25 85 SER A O 1
ATOM 694 N N . THR A 1 86 ? -21.855 -4.929 17.510 1.00 58.09 86 THR A N 1
ATOM 695 C CA . THR A 1 86 ? -22.085 -5.775 18.671 1.00 58.09 86 THR A CA 1
ATOM 696 C C . THR A 1 86 ? -23.368 -6.500 18.328 1.00 58.09 86 THR A C 1
ATOM 698 O O . THR A 1 86 ? -24.451 -5.922 18.365 1.00 58.09 86 THR A O 1
ATOM 701 N N . GLY A 1 87 ? -23.198 -7.702 17.787 1.00 56.50 87 GLY A N 1
ATOM 702 C CA . GLY A 1 87 ? -24.270 -8.531 17.291 1.00 56.50 87 GLY A CA 1
ATOM 703 C C . GLY A 1 87 ? -25.069 -8.996 18.485 1.00 56.50 87 GLY A C 1
ATOM 704 O O . GLY A 1 87 ? -24.833 -10.084 19.000 1.00 56.50 87 GLY A O 1
ATOM 705 N N . GLU A 1 88 ? -26.008 -8.165 18.918 1.00 48.22 88 GLU A N 1
ATOM 706 C CA . GLU A 1 88 ? -27.221 -8.628 19.566 1.00 48.22 88 GLU A CA 1
ATOM 707 C C . GLU A 1 88 ? -27.960 -9.455 18.504 1.00 48.22 88 GLU A C 1
ATOM 709 O O . GLU A 1 88 ? -28.722 -8.952 17.679 1.00 48.22 88 GLU A O 1
ATOM 714 N N . TYR A 1 89 ? -27.600 -10.738 18.439 1.00 55.16 89 TYR A N 1
ATOM 715 C CA . TYR A 1 89 ? -28.414 -11.759 17.802 1.00 55.16 89 TYR A CA 1
ATOM 716 C C . TYR A 1 89 ? -29.677 -11.889 18.658 1.00 55.16 89 TYR A C 1
ATOM 718 O O . TYR A 1 89 ? -29.640 -12.508 19.722 1.00 55.16 89 TYR A O 1
ATOM 726 N N . ILE A 1 90 ? -30.755 -11.238 18.217 1.00 59.28 90 ILE A N 1
ATOM 727 C CA . ILE A 1 90 ? -32.126 -11.530 18.655 1.00 59.28 90 ILE A CA 1
ATOM 728 C C . ILE A 1 90 ? -32.651 -12.797 17.983 1.00 59.28 90 ILE A C 1
ATOM 730 O O . ILE A 1 90 ? -32.290 -13.037 16.806 1.00 59.28 90 ILE A O 1
#